Protein AF-A0A9X2J6I0-F1 (afdb_monomer)

Mean predicted aligned error: 6.37 Å

Organism: NCBI:txid2926617

Secondary structure (DSSP, 8-state):
------------HHHHHHHHHHHHHHH-TTS---GGGEEEEE-SSEEEEEESSTTTS-BTTBEEEEEEETTT--B---EEE-

Sequence (82 aa):
MLTTATSPNSCTDGIALARGVAAIVEEYPWLSANKSDYIVRAYPRMYLVLPKIPGEQTVGNEQPNAPVDKETCQVINVFLTS

Radius of gyration: 13.75 Å; Cα contacts (8 Å, |Δi|>4): 153; chains: 1; bounding box: 44×21×34 Å

Nearest PDB structures (foldseek):
  2gop-assembly1_A  TM=5.497E-01  e=1.621E+00  Pyrococcus furiosus
  4kvh-assembly1_A-2  TM=4.164E-01  e=2.622E+00  Halomicrobium mukohataei DSM 12286
  4u13-assembly1_B  TM=3.543E-01  e=4.785E+00  Sinorhizobium meliloti 1021
  8j1g-assembly2_D  TM=3.091E-01  e=3.542E+00  Pseudomonas veronii

Solvent-accessible surface area (backbone atoms only — not comparable to full-atom values): 4824 Å² total; per-residue (Å²): 131,86,80,78,74,74,68,75,71,65,52,40,69,70,54,40,37,55,50,18,46,52,51,48,27,70,80,39,70,88,45,83,76,55,67,86,56,38,43,67,47,83,53,98,65,30,33,38,21,31,58,60,54,91,80,80,54,46,64,85,87,21,36,52,33,16,40,21,35,36,71,77,56,41,68,76,52,72,48,73,45,121

pLDDT: mean 86.34, std 15.09, range [37.91, 96.44]

Foldseek 3Di:
DDPPPPPPLALDQVLLLLQWLVQLCVVVVVFDSDSVQWGWDDDPFWIKIWGPDQPRQDPVNWTWIWIAGSRPRHTPHIDTHD

Structure (mmCIF, N/CA/C/O backbone):
data_AF-A0A9X2J6I0-F1
#
_entry.id   AF-A0A9X2J6I0-F1
#
loop_
_atom_site.group_PDB
_atom_site.id
_atom_site.type_symbol
_atom_site.label_atom_id
_atom_site.label_alt_id
_atom_site.label_comp_id
_atom_site.label_asym_id
_atom_site.label_entity_id
_atom_site.label_seq_id
_atom_site.pdbx_PDB_ins_code
_atom_site.Cartn_x
_atom_site.Cartn_y
_atom_site.Cartn_z
_atom_site.occupancy
_atom_site.B_iso_or_equiv
_atom_site.auth_seq_id
_atom_site.auth_comp_id
_atom_site.auth_asym_id
_atom_site.auth_atom_id
_atom_site.pdbx_PDB_model_num
ATOM 1 N N . MET A 1 1 ? 28.459 13.920 -21.751 1.00 41.22 1 MET A N 1
ATOM 2 C CA . MET A 1 1 ? 27.621 12.755 -22.099 1.00 41.22 1 MET A CA 1
ATOM 3 C C . MET A 1 1 ? 26.517 12.695 -21.058 1.00 41.22 1 MET A C 1
ATOM 5 O O . MET A 1 1 ? 26.836 12.507 -19.894 1.00 41.22 1 MET A O 1
ATOM 9 N N . LEU A 1 2 ? 25.269 13.001 -21.431 1.00 40.78 2 LEU A N 1
ATOM 10 C CA . LEU A 1 2 ? 24.130 12.881 -20.517 1.00 40.78 2 LEU A CA 1
ATOM 11 C C . LEU A 1 2 ? 23.926 11.391 -20.228 1.00 40.78 2 LEU A C 1
ATOM 13 O O . LEU A 1 2 ? 23.534 10.641 -21.116 1.00 40.78 2 LEU A O 1
ATOM 17 N N . THR A 1 3 ? 24.219 10.958 -19.008 1.00 37.91 3 THR A N 1
ATOM 18 C CA . THR A 1 3 ? 23.787 9.655 -18.506 1.00 37.91 3 THR A CA 1
ATOM 19 C C . THR A 1 3 ? 22.292 9.738 -18.234 1.00 37.91 3 THR A C 1
ATOM 21 O O . THR A 1 3 ? 21.870 10.104 -17.139 1.00 37.91 3 THR A O 1
ATOM 24 N N . THR A 1 4 ? 21.479 9.428 -19.242 1.00 45.44 4 THR A N 1
ATOM 25 C CA . THR A 1 4 ? 20.108 8.969 -19.023 1.00 45.44 4 THR A CA 1
ATOM 26 C C . THR A 1 4 ? 20.213 7.683 -18.218 1.00 45.44 4 THR A C 1
ATOM 28 O O . THR A 1 4 ? 20.480 6.609 -18.753 1.00 45.44 4 THR A O 1
ATOM 31 N N . ALA A 1 5 ? 20.081 7.807 -16.899 1.00 45.72 5 ALA A N 1
ATOM 32 C CA . ALA A 1 5 ? 19.814 6.673 -16.044 1.00 45.72 5 ALA A CA 1
ATOM 33 C C . ALA A 1 5 ? 18.462 6.117 -16.490 1.00 45.72 5 ALA A C 1
ATOM 35 O O . ALA A 1 5 ? 17.412 6.637 -16.119 1.00 45.72 5 ALA A O 1
ATOM 36 N N . THR A 1 6 ? 18.486 5.094 -17.341 1.00 48.03 6 THR A N 1
ATOM 37 C CA . THR A 1 6 ? 17.355 4.194 -17.515 1.00 48.03 6 THR A CA 1
ATOM 38 C C . THR A 1 6 ? 17.169 3.541 -16.155 1.00 48.03 6 THR A C 1
ATOM 40 O O . THR A 1 6 ? 17.803 2.530 -15.857 1.00 48.03 6 THR A O 1
ATOM 43 N N . SER A 1 7 ? 16.398 4.179 -15.270 1.00 53.16 7 SER A N 1
ATOM 44 C CA . SER A 1 7 ? 15.904 3.522 -14.071 1.00 53.16 7 SER 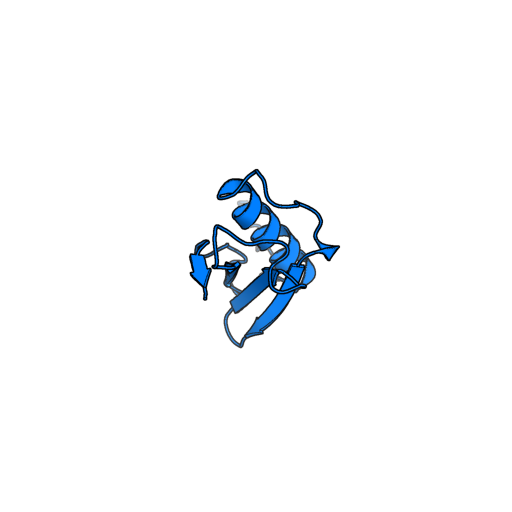A CA 1
ATOM 45 C C . SER A 1 7 ? 15.251 2.241 -14.573 1.00 53.16 7 SER A C 1
ATOM 47 O O . SER A 1 7 ? 14.346 2.334 -15.403 1.00 53.16 7 SER A O 1
ATOM 49 N N . PRO A 1 8 ? 15.749 1.050 -14.207 1.00 50.72 8 PRO A N 1
ATOM 50 C CA . PRO A 1 8 ? 15.066 -0.162 -14.609 1.00 50.72 8 PRO A CA 1
ATOM 51 C C . PRO A 1 8 ? 13.632 -0.025 -14.093 1.00 50.72 8 PRO A C 1
ATOM 53 O O . PRO A 1 8 ? 13.437 0.217 -12.903 1.00 50.72 8 PRO A O 1
ATOM 56 N N . ASN A 1 9 ? 12.648 -0.088 -14.996 1.00 58.97 9 ASN A N 1
ATOM 57 C CA . ASN A 1 9 ? 11.223 -0.144 -14.665 1.00 58.97 9 ASN A CA 1
ATOM 58 C C . ASN A 1 9 ? 10.961 -1.471 -13.940 1.00 58.97 9 ASN A C 1
ATOM 60 O O . ASN A 1 9 ? 10.451 -2.432 -14.508 1.00 58.97 9 ASN A O 1
ATOM 64 N N . SER A 1 10 ? 11.419 -1.561 -12.697 1.00 64.19 10 SER A N 1
ATOM 65 C CA . SER A 1 10 ? 11.420 -2.756 -11.866 1.00 64.19 10 SER A CA 1
ATOM 66 C C . SER A 1 10 ? 10.593 -2.490 -10.623 1.00 64.19 10 SER A C 1
ATOM 68 O O . SER A 1 10 ? 11.031 -2.740 -9.501 1.00 64.19 10 SER A O 1
ATOM 70 N N . CYS A 1 11 ? 9.382 -1.957 -10.808 1.00 84.81 11 CYS A N 1
ATOM 71 C CA . CYS A 1 11 ? 8.427 -1.940 -9.716 1.00 84.81 11 CYS A CA 1
ATOM 72 C C . CYS A 1 11 ? 8.163 -3.394 -9.317 1.00 84.81 11 CYS A C 1
ATOM 74 O O . CYS A 1 11 ? 7.496 -4.137 -10.030 1.00 84.81 11 CYS A O 1
ATOM 76 N N . THR A 1 12 ? 8.784 -3.822 -8.224 1.00 90.38 12 THR A N 1
ATOM 77 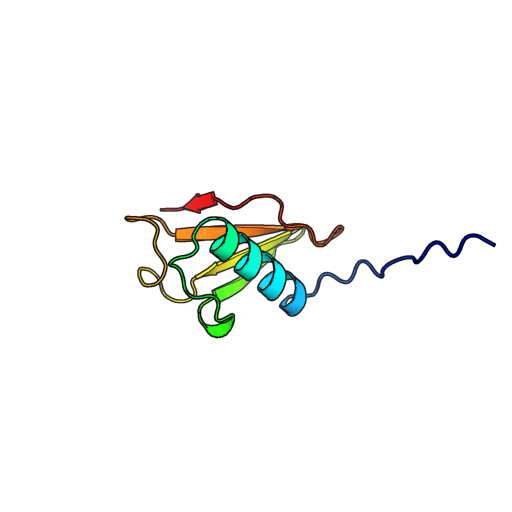C CA . THR A 1 12 ? 8.570 -5.133 -7.618 1.00 90.38 12 THR A CA 1
ATOM 78 C C . THR A 1 12 ? 7.517 -5.005 -6.533 1.00 90.38 12 THR A C 1
ATOM 80 O O . THR A 1 12 ? 7.278 -3.909 -6.021 1.00 90.38 12 THR A O 1
ATOM 83 N N . ASP A 1 13 ? 6.945 -6.129 -6.116 1.00 90.50 13 ASP A N 1
ATOM 84 C CA . ASP A 1 13 ? 5.939 -6.175 -5.054 1.00 90.50 13 ASP A CA 1
ATOM 85 C C . ASP A 1 13 ? 6.434 -5.468 -3.779 1.00 90.50 13 ASP A C 1
ATOM 87 O O . ASP A 1 13 ? 5.693 -4.720 -3.151 1.00 90.50 13 ASP A O 1
ATOM 91 N N . GLY A 1 14 ? 7.718 -5.623 -3.430 1.00 92.19 14 GLY A N 1
ATOM 92 C CA . GLY A 1 14 ? 8.317 -4.966 -2.265 1.00 92.19 14 GLY A CA 1
ATOM 93 C C . GLY A 1 14 ? 8.445 -3.444 -2.400 1.00 92.19 14 GLY A C 1
ATOM 94 O O . GLY A 1 14 ? 8.251 -2.723 -1.417 1.00 92.19 14 GLY A O 1
ATOM 95 N N . ILE A 1 15 ? 8.741 -2.939 -3.604 1.00 93.56 15 ILE A N 1
ATOM 96 C CA . ILE A 1 15 ? 8.805 -1.492 -3.864 1.00 93.56 15 ILE A CA 1
ATOM 97 C C . ILE A 1 15 ? 7.393 -0.909 -3.886 1.00 93.56 15 ILE A C 1
ATOM 99 O O . ILE A 1 15 ? 7.156 0.118 -3.252 1.00 93.56 15 ILE A O 1
ATOM 103 N N . ALA A 1 16 ? 6.453 -1.587 -4.549 1.00 94.94 16 ALA A N 1
ATOM 104 C CA . ALA A 1 16 ? 5.052 -1.196 -4.567 1.00 94.94 16 ALA A CA 1
ATOM 105 C C . ALA A 1 16 ? 4.468 -1.150 -3.151 1.00 94.94 16 ALA A C 1
ATOM 107 O O . ALA A 1 16 ? 3.861 -0.147 -2.791 1.00 94.94 16 ALA A O 1
ATOM 108 N N . LEU A 1 17 ? 4.739 -2.164 -2.316 1.00 95.88 17 LEU A N 1
ATOM 109 C CA . LEU A 1 17 ? 4.340 -2.185 -0.906 1.00 95.88 17 LEU A CA 1
ATOM 110 C C . LEU A 1 17 ? 4.873 -0.963 -0.160 1.00 95.88 17 LEU A C 1
ATOM 112 O O . LEU A 1 17 ? 4.118 -0.256 0.494 1.00 95.88 17 LEU A O 1
ATOM 116 N N . ALA A 1 18 ? 6.176 -0.695 -0.270 1.00 95.44 18 ALA A N 1
ATOM 117 C CA . ALA A 1 18 ? 6.791 0.428 0.426 1.00 95.44 18 ALA A CA 1
ATOM 118 C C . ALA A 1 18 ? 6.204 1.779 -0.013 1.00 95.44 18 ALA A C 1
ATOM 120 O O . ALA A 1 18 ? 5.943 2.626 0.836 1.00 95.44 18 ALA A O 1
ATOM 121 N N .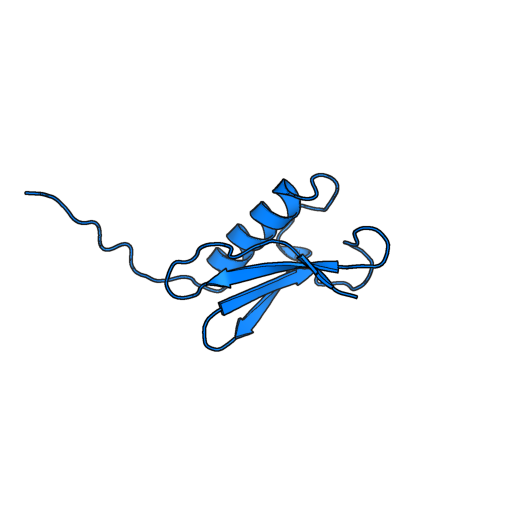 ARG A 1 19 ? 5.978 1.964 -1.320 1.00 95.00 19 ARG A N 1
ATOM 122 C CA . ARG A 1 19 ? 5.402 3.189 -1.893 1.00 95.00 19 ARG A CA 1
ATOM 123 C C . ARG A 1 19 ? 3.943 3.376 -1.489 1.00 95.00 19 ARG A C 1
ATOM 125 O O . ARG A 1 19 ? 3.576 4.461 -1.058 1.00 95.00 19 ARG A O 1
ATOM 132 N N . GLY A 1 20 ? 3.135 2.324 -1.601 1.00 95.75 20 GLY A N 1
ATOM 133 C CA . GLY A 1 20 ? 1.718 2.376 -1.258 1.00 95.75 20 GLY A CA 1
ATOM 134 C C . GLY A 1 20 ? 1.487 2.615 0.231 1.00 95.75 20 GLY A C 1
ATOM 135 O O . GLY A 1 20 ? 0.674 3.461 0.577 1.00 95.75 20 GLY A O 1
ATOM 136 N N . VAL A 1 21 ? 2.249 1.954 1.114 1.00 96.19 21 VAL A N 1
ATOM 137 C CA . VAL A 1 21 ? 2.166 2.199 2.568 1.00 96.19 21 VAL A CA 1
ATOM 138 C C . VAL A 1 21 ? 2.569 3.629 2.908 1.00 96.19 21 VAL A C 1
ATOM 140 O O . VAL A 1 21 ? 1.881 4.278 3.686 1.00 96.19 21 VAL A O 1
ATOM 143 N N . ALA A 1 22 ? 3.647 4.139 2.304 1.00 96.25 22 ALA A N 1
ATOM 144 C CA . ALA A 1 22 ? 4.065 5.520 2.522 1.00 96.25 22 ALA A CA 1
ATOM 145 C C . ALA A 1 22 ? 2.969 6.517 2.116 1.00 96.25 22 ALA A C 1
ATOM 147 O O . ALA A 1 22 ? 2.651 7.397 2.904 1.00 96.25 22 ALA A O 1
ATOM 148 N N . ALA A 1 23 ? 2.345 6.334 0.948 1.00 96.44 23 ALA A N 1
ATOM 149 C CA . ALA A 1 23 ? 1.264 7.207 0.494 1.00 96.44 23 ALA A CA 1
ATOM 150 C C . ALA A 1 23 ? 0.005 7.110 1.372 1.00 96.44 23 ALA A C 1
ATOM 152 O O . ALA A 1 23 ? -0.594 8.131 1.689 1.00 96.44 23 ALA A O 1
ATOM 153 N N . ILE A 1 24 ? -0.381 5.905 1.813 1.00 94.81 24 ILE A N 1
ATOM 154 C CA . ILE A 1 24 ? -1.524 5.729 2.727 1.00 94.81 24 ILE A CA 1
ATOM 155 C C . ILE A 1 24 ? -1.284 6.463 4.049 1.00 94.81 24 ILE A C 1
ATOM 157 O O . ILE A 1 24 ? -2.193 7.113 4.550 1.00 94.81 24 ILE A O 1
ATOM 161 N N . VAL A 1 25 ? -0.078 6.372 4.613 1.00 95.12 25 VAL A N 1
ATOM 162 C CA . VAL A 1 25 ? 0.270 7.044 5.877 1.00 95.12 25 VAL A CA 1
ATOM 163 C C . VAL A 1 25 ? 0.432 8.551 5.689 1.00 95.12 25 VAL A C 1
ATOM 165 O O . VAL A 1 25 ? 0.149 9.310 6.605 1.00 95.12 25 VAL A O 1
ATOM 168 N N . GLU A 1 26 ? 0.873 9.005 4.518 1.00 95.81 26 GLU A N 1
ATOM 169 C CA . GLU A 1 26 ? 0.917 10.433 4.193 1.00 95.81 26 GLU A CA 1
ATOM 170 C C . GLU A 1 26 ? -0.491 11.048 4.190 1.00 95.81 26 GLU A C 1
ATOM 172 O O . GLU A 1 26 ? -0.694 12.101 4.792 1.00 95.81 26 GLU A O 1
ATOM 177 N N . GLU A 1 27 ? -1.469 10.355 3.597 1.00 94.62 27 GLU A 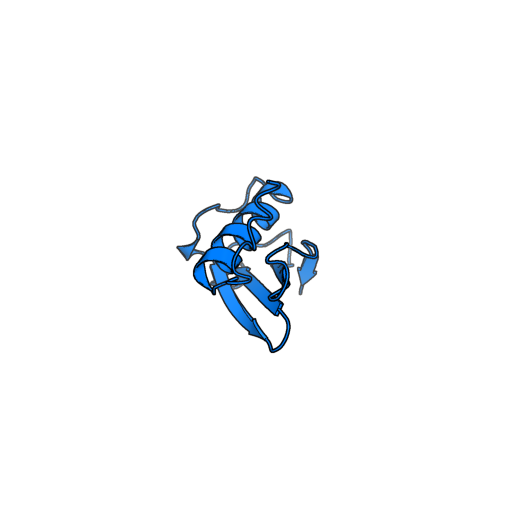N 1
ATOM 178 C CA . GLU A 1 27 ? -2.875 10.784 3.572 1.00 94.62 27 GLU A CA 1
ATOM 179 C C . GLU A 1 27 ? -3.577 10.581 4.931 1.00 94.62 27 GLU A C 1
ATOM 181 O O . GLU A 1 27 ? -4.374 11.414 5.367 1.00 94.62 27 GLU A O 1
ATOM 186 N N . TYR A 1 28 ? -3.256 9.490 5.638 1.00 93.25 28 TYR A N 1
ATOM 187 C CA . TYR A 1 28 ? -3.857 9.107 6.921 1.00 93.25 28 TYR A CA 1
ATOM 188 C C . TYR A 1 28 ? -2.780 8.811 7.987 1.00 93.25 28 TYR A C 1
ATOM 190 O O . TYR A 1 28 ? -2.521 7.646 8.312 1.00 93.25 28 TYR A O 1
ATOM 198 N N . PRO A 1 29 ? -2.172 9.848 8.599 1.00 92.50 29 PRO A N 1
ATOM 199 C CA . PRO A 1 29 ? -0.997 9.697 9.471 1.00 92.50 29 PRO A CA 1
ATOM 200 C C . PRO A 1 29 ? -1.210 8.908 10.766 1.00 92.50 29 PRO A C 1
ATOM 202 O O . PRO A 1 29 ? -0.240 8.549 11.431 1.00 92.50 29 PRO A O 1
ATOM 205 N N . TRP A 1 30 ? -2.461 8.660 11.159 1.00 90.75 30 TRP A N 1
ATOM 206 C CA . TRP A 1 30 ? -2.802 7.860 12.340 1.00 90.75 30 TRP A CA 1
ATOM 207 C C . TRP A 1 30 ? -2.807 6.349 12.074 1.00 90.75 30 TRP A C 1
ATOM 209 O O . TRP A 1 30 ? -2.929 5.573 13.021 1.00 90.75 30 TRP A O 1
ATOM 219 N N . LEU A 1 31 ? -2.701 5.922 10.813 1.00 91.12 31 LEU A N 1
ATOM 220 C CA . LEU A 1 31 ? -2.609 4.511 10.449 1.00 91.12 31 LEU A CA 1
ATOM 221 C C . LEU A 1 31 ? -1.190 3.979 10.660 1.00 91.12 31 LEU A C 1
ATOM 223 O O . LEU A 1 31 ? -0.205 4.716 10.601 1.00 91.12 31 LEU A O 1
ATOM 227 N N . SER A 1 32 ? -1.066 2.668 10.878 1.00 91.06 32 SER A N 1
ATOM 228 C CA . SER A 1 32 ? 0.253 2.048 11.035 1.00 91.06 32 SER A CA 1
ATOM 229 C C . SER A 1 32 ? 1.077 2.182 9.752 1.00 91.06 32 SER A C 1
ATOM 231 O O . SER A 1 32 ? 0.584 1.917 8.657 1.00 91.06 32 SER A O 1
ATOM 233 N N . ALA A 1 33 ? 2.354 2.543 9.896 1.00 92.94 33 ALA A N 1
ATOM 234 C CA . ALA A 1 33 ? 3.340 2.574 8.814 1.00 92.94 33 ALA A CA 1
ATOM 235 C C . ALA A 1 33 ? 4.098 1.248 8.638 1.00 92.94 33 ALA A C 1
ATOM 237 O O . ALA A 1 33 ? 5.037 1.150 7.840 1.00 92.94 33 ALA A O 1
ATOM 238 N N . ASN A 1 34 ? 3.728 0.211 9.393 1.00 94.75 34 ASN A N 1
ATOM 239 C CA . ASN A 1 34 ? 4.375 -1.086 9.300 1.00 94.75 34 ASN A CA 1
ATOM 240 C C . ASN A 1 34 ? 3.889 -1.832 8.055 1.00 94.75 34 ASN A C 1
ATOM 242 O O . ASN A 1 34 ? 2.724 -2.194 7.937 1.00 94.75 34 ASN A O 1
ATOM 246 N N . LYS A 1 35 ? 4.815 -2.135 7.142 1.00 93.38 35 LYS A N 1
ATOM 247 C CA . LYS A 1 35 ? 4.535 -2.877 5.901 1.00 93.38 35 LYS A CA 1
ATOM 248 C C . LYS A 1 35 ? 3.872 -4.238 6.140 1.00 93.38 35 LYS A C 1
ATOM 250 O O . LYS A 1 35 ? 3.188 -4.728 5.251 1.00 93.38 35 LYS A O 1
ATOM 255 N N . SER A 1 36 ? 4.076 -4.839 7.314 1.00 93.94 36 SER A N 1
ATOM 256 C CA . SER A 1 36 ? 3.489 -6.134 7.695 1.00 93.94 36 SER A CA 1
ATOM 257 C C . SER A 1 36 ? 1.966 -6.085 7.857 1.00 93.94 36 SER A C 1
ATOM 259 O O . SER A 1 36 ? 1.310 -7.123 7.739 1.00 93.94 36 SER A O 1
ATOM 261 N N . ASP A 1 37 ? 1.418 -4.887 8.077 1.00 93.19 37 ASP A N 1
ATOM 262 C CA . ASP A 1 37 ? -0.017 -4.646 8.258 1.00 93.19 37 ASP A CA 1
ATOM 263 C C . ASP A 1 37 ? -0.739 -4.479 6.913 1.00 93.19 37 ASP A C 1
ATOM 265 O O . ASP A 1 37 ? -1.957 -4.319 6.869 1.00 93.19 37 ASP A O 1
ATOM 269 N N . TYR A 1 38 ? 0.002 -4.547 5.802 1.00 94.81 38 TYR A N 1
ATOM 270 C CA . TYR A 1 38 ? -0.497 -4.368 4.445 1.00 94.81 38 TYR A CA 1
ATOM 271 C C . TYR A 1 38 ? -0.121 -5.552 3.558 1.00 94.81 38 TYR A C 1
ATOM 273 O O . TYR A 1 38 ? 0.802 -6.321 3.829 1.00 94.81 38 TYR A O 1
ATOM 281 N N . ILE A 1 39 ? -0.849 -5.690 2.458 1.00 95.12 39 ILE A N 1
ATOM 282 C CA . ILE A 1 39 ? -0.592 -6.672 1.410 1.00 95.12 39 ILE A CA 1
ATOM 283 C C . ILE A 1 39 ? -0.525 -5.986 0.055 1.00 95.12 39 ILE A C 1
ATOM 285 O O . ILE A 1 39 ? -1.151 -4.952 -0.169 1.00 95.12 39 ILE A O 1
ATOM 289 N N . VAL A 1 40 ? 0.199 -6.613 -0.869 1.00 95.69 40 VAL A N 1
ATOM 290 C CA . VAL A 1 40 ? 0.195 -6.237 -2.281 1.00 95.69 40 VAL A CA 1
ATOM 291 C C . VAL A 1 40 ? -0.588 -7.269 -3.069 1.00 95.69 40 VAL A C 1
ATOM 293 O O . VAL A 1 40 ? -0.301 -8.462 -3.002 1.00 95.69 40 VAL A O 1
ATOM 296 N N . ARG A 1 41 ? -1.554 -6.808 -3.860 1.00 94.88 41 ARG A N 1
ATOM 297 C CA . ARG A 1 41 ? -2.205 -7.607 -4.899 1.00 94.88 41 ARG A CA 1
ATOM 298 C C . ARG A 1 41 ? -1.675 -7.183 -6.259 1.00 94.88 41 ARG A C 1
ATOM 300 O O . ARG A 1 41 ? -1.746 -6.012 -6.625 1.00 94.88 41 ARG A O 1
ATOM 307 N N . ALA A 1 42 ? -1.135 -8.134 -7.010 1.00 93.81 42 ALA A N 1
ATOM 308 C CA . ALA A 1 42 ? -0.604 -7.881 -8.340 1.00 93.81 42 ALA A CA 1
ATOM 309 C C . ALA A 1 42 ? -1.713 -7.989 -9.399 1.00 93.81 42 ALA A C 1
ATOM 311 O O . ALA A 1 42 ? -2.301 -9.051 -9.582 1.00 93.81 42 ALA A O 1
ATOM 312 N N . TYR A 1 43 ? -1.946 -6.905 -10.136 1.00 91.88 43 TYR A N 1
ATOM 313 C CA . TYR A 1 43 ? -2.802 -6.857 -11.325 1.00 91.88 43 TYR A CA 1
ATOM 314 C C . TYR A 1 43 ? -1.946 -6.683 -12.594 1.00 91.88 43 TYR A C 1
ATOM 316 O O . TYR A 1 43 ? -0.747 -6.407 -12.488 1.00 91.88 43 TYR A O 1
ATOM 324 N N . PRO A 1 44 ? -2.501 -6.837 -13.813 1.00 91.81 44 PRO A N 1
ATOM 325 C CA . PRO A 1 44 ? -1.707 -6.779 -15.045 1.00 91.81 44 PRO A CA 1
ATOM 326 C C . PRO A 1 44 ? -0.902 -5.485 -15.233 1.00 91.81 44 PRO A C 1
ATOM 328 O O . PRO A 1 44 ? 0.243 -5.550 -15.663 1.00 91.81 44 PRO A O 1
ATOM 331 N N . ARG A 1 45 ? -1.466 -4.323 -14.874 1.00 90.06 45 ARG A N 1
ATOM 332 C CA . ARG A 1 45 ? -0.834 -3.000 -15.075 1.00 90.06 45 ARG A CA 1
ATOM 333 C C . ARG A 1 45 ? -0.459 -2.269 -13.787 1.00 90.06 45 ARG A C 1
ATOM 335 O O . ARG A 1 45 ? 0.208 -1.247 -13.827 1.00 90.06 45 ARG A O 1
ATOM 342 N N . MET A 1 46 ? -0.871 -2.791 -12.640 1.00 94.19 46 MET A N 1
ATOM 343 C CA . MET A 1 46 ? -0.724 -2.103 -11.362 1.00 94.19 46 MET A CA 1
ATOM 344 C C . MET A 1 46 ? -0.570 -3.092 -10.214 1.00 94.19 46 MET A C 1
ATOM 346 O O . MET A 1 46 ? -0.952 -4.259 -10.307 1.00 94.19 46 MET A O 1
ATOM 350 N N . TYR A 1 47 ? -0.028 -2.608 -9.115 1.00 96.06 47 TYR A N 1
ATOM 351 C CA . TYR A 1 47 ? -0.113 -3.218 -7.804 1.00 96.06 47 TYR A CA 1
ATOM 352 C C . TYR A 1 47 ? -1.187 -2.502 -6.999 1.00 96.06 47 TYR A C 1
ATOM 354 O O . TYR A 1 47 ? -1.321 -1.292 -7.105 1.00 96.06 47 TYR A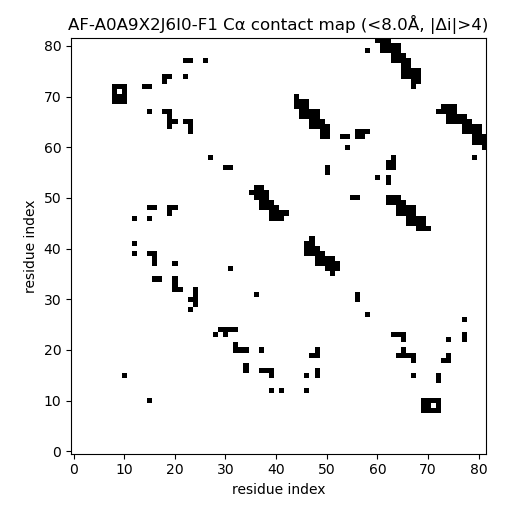 O 1
ATOM 362 N N . LEU A 1 48 ? -1.945 -3.228 -6.191 1.00 95.75 48 LEU A N 1
ATOM 363 C CA . LEU A 1 48 ? -2.863 -2.635 -5.228 1.00 95.75 48 LEU A CA 1
ATOM 364 C C . LEU A 1 48 ? -2.347 -2.931 -3.828 1.00 95.75 48 LEU A C 1
ATOM 366 O O . LEU A 1 48 ? -2.246 -4.099 -3.449 1.00 95.75 48 LEU A O 1
ATOM 370 N N . VAL A 1 49 ? -2.019 -1.882 -3.082 1.00 96.25 49 VAL A N 1
ATOM 371 C CA . VAL A 1 49 ? -1.631 -1.978 -1.675 1.00 96.25 49 VAL A CA 1
ATOM 372 C C . VAL A 1 49 ? -2.850 -1.695 -0.813 1.00 96.25 49 VAL A C 1
ATOM 374 O O . VAL A 1 49 ? -3.523 -0.694 -1.028 1.00 96.25 49 VAL A O 1
ATOM 377 N N . LEU A 1 50 ? -3.145 -2.570 0.142 1.00 93.81 50 LEU A N 1
ATOM 378 C CA . LEU A 1 50 ? -4.269 -2.412 1.067 1.00 93.81 50 LEU A CA 1
ATOM 379 C C . LEU A 1 50 ? -3.944 -3.057 2.420 1.00 93.81 50 LEU A C 1
ATOM 381 O O . LEU A 1 50 ? -3.053 -3.912 2.476 1.00 93.81 50 LEU A O 1
ATOM 385 N N . PRO A 1 51 ? -4.650 -2.690 3.500 1.00 92.75 51 PRO A N 1
ATOM 386 C CA .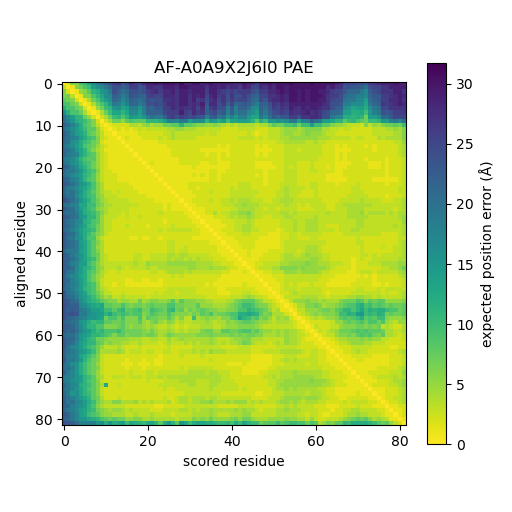 PRO A 1 51 ? -4.553 -3.369 4.779 1.00 92.75 51 PRO A CA 1
ATOM 387 C C . PRO A 1 51 ? -4.755 -4.878 4.669 1.00 92.75 51 PRO A C 1
ATOM 389 O O . PRO A 1 51 ? -5.585 -5.374 3.905 1.00 92.75 51 PRO A O 1
ATOM 392 N N . LYS A 1 52 ? -3.982 -5.624 5.454 1.00 92.00 52 LYS A N 1
ATOM 393 C CA . LYS A 1 52 ? -4.048 -7.083 5.508 1.00 92.00 52 LYS A CA 1
ATOM 394 C C . LYS A 1 52 ? -5.278 -7.566 6.268 1.00 92.00 52 LYS A C 1
ATOM 396 O O . LYS A 1 52 ? -5.907 -8.536 5.849 1.00 92.00 52 LYS A O 1
ATOM 401 N N . ILE A 1 53 ? -5.569 -6.925 7.399 1.00 85.31 53 ILE A N 1
ATOM 402 C CA . ILE A 1 53 ? -6.655 -7.300 8.300 1.00 85.31 53 ILE A CA 1
ATOM 403 C C . ILE A 1 53 ? -7.814 -6.326 8.078 1.00 85.31 53 ILE A C 1
ATOM 405 O O . ILE A 1 53 ? -7.655 -5.122 8.304 1.00 85.31 53 ILE A O 1
ATOM 409 N N . PRO A 1 54 ? -8.982 -6.820 7.632 1.00 75.38 54 PRO A N 1
ATOM 410 C CA . PRO A 1 54 ? -10.153 -5.977 7.493 1.00 75.38 54 PRO A CA 1
ATOM 411 C C . PRO A 1 54 ? -10.541 -5.355 8.837 1.00 75.38 54 PRO A C 1
ATOM 413 O O . PRO A 1 54 ? -10.713 -6.074 9.817 1.00 75.38 54 PRO A O 1
ATOM 416 N N . GLY A 1 55 ? -10.692 -4.031 8.880 1.00 74.19 55 GLY A N 1
ATOM 417 C CA . GLY A 1 55 ? -11.160 -3.315 10.073 1.00 74.19 55 GLY A CA 1
ATOM 418 C C . GLY A 1 55 ? -10.076 -2.768 11.010 1.00 74.19 55 GLY A C 1
ATOM 419 O O . GLY A 1 55 ? -10.395 -1.905 11.817 1.00 74.19 55 GLY A O 1
ATOM 420 N N . GLU A 1 56 ? -8.811 -3.198 10.913 1.00 75.50 56 GLU A N 1
ATOM 421 C CA . GLU A 1 56 ? -7.737 -2.654 11.776 1.00 75.50 56 GLU A CA 1
ATOM 422 C C . GLU A 1 56 ? -7.173 -1.319 11.280 1.00 75.50 56 GLU A C 1
ATOM 424 O O . GLU A 1 56 ? -6.663 -0.525 12.064 1.00 75.50 56 GLU A O 1
ATOM 429 N N . GLN A 1 57 ? -7.263 -1.065 9.977 1.00 84.19 57 GLN A N 1
ATOM 430 C CA . GLN A 1 57 ? -6.703 0.118 9.327 1.00 84.19 57 GLN A CA 1
ATOM 431 C C . GLN A 1 57 ? -7.797 0.775 8.494 1.00 84.19 57 GLN A C 1
ATOM 433 O O . GLN A 1 57 ? -7.748 0.763 7.265 1.00 84.19 57 GLN A O 1
ATOM 438 N N . THR A 1 58 ? -8.840 1.258 9.164 1.00 86.19 58 THR A N 1
ATOM 439 C CA . THR A 1 58 ? -9.963 1.924 8.507 1.00 86.19 58 THR A CA 1
ATOM 440 C C . THR A 1 58 ? -9.942 3.422 8.740 1.00 86.19 58 THR A C 1
ATOM 442 O O . THR A 1 58 ? -9.505 3.937 9.769 1.00 86.19 58 THR A O 1
ATOM 445 N N . VAL A 1 59 ? -10.474 4.131 7.758 1.00 85.06 59 VAL A N 1
ATOM 446 C CA . VAL A 1 59 ? -10.882 5.520 7.884 1.00 85.06 59 VAL A CA 1
ATOM 447 C C . VAL A 1 59 ? -12.399 5.487 8.018 1.00 85.06 59 VAL A C 1
ATOM 449 O O . VAL A 1 59 ? -13.128 5.281 7.050 1.00 85.06 59 VAL A O 1
ATOM 452 N N . GLY A 1 60 ? -12.884 5.557 9.260 1.00 86.56 60 GLY A N 1
ATOM 453 C CA . GLY A 1 60 ? -14.280 5.243 9.566 1.00 86.56 60 GLY A CA 1
ATOM 454 C C . GLY A 1 60 ? -14.584 3.765 9.301 1.00 86.56 60 GLY A C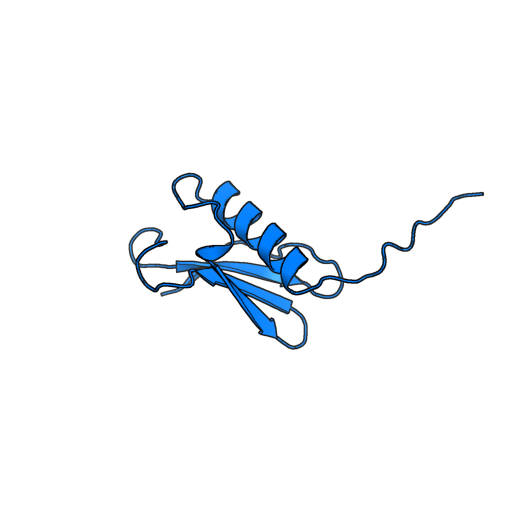 1
ATOM 455 O O . GLY A 1 60 ? -14.030 2.895 9.973 1.00 86.56 60 GLY A O 1
ATOM 456 N N . ASN A 1 61 ? -15.443 3.492 8.315 1.00 86.00 61 ASN A N 1
ATOM 457 C CA . ASN A 1 61 ? -15.840 2.135 7.909 1.00 86.00 61 ASN A CA 1
ATOM 458 C C . ASN A 1 61 ? -15.156 1.659 6.618 1.00 86.00 61 ASN A C 1
ATOM 460 O O . ASN A 1 61 ? -15.453 0.567 6.143 1.00 86.00 61 ASN A O 1
ATOM 464 N N . GLU A 1 62 ? -14.273 2.469 6.036 1.00 88.69 62 GLU A N 1
ATOM 465 C CA . GLU A 1 62 ? -13.667 2.196 4.736 1.00 88.69 62 GLU A CA 1
ATOM 466 C C . GLU A 1 62 ? -12.175 1.904 4.881 1.00 88.69 62 GLU A C 1
ATOM 468 O O . GLU A 1 62 ? -11.509 2.409 5.785 1.00 88.69 62 GLU A O 1
ATOM 473 N N . GLN A 1 63 ? -11.630 1.088 3.984 1.00 89.75 63 GLN A N 1
ATOM 474 C CA . GLN A 1 63 ? -10.211 0.757 3.951 1.00 89.75 63 GLN A CA 1
ATOM 475 C C . GLN A 1 63 ? -9.485 1.618 2.924 1.00 89.75 63 GLN A C 1
ATOM 477 O O . GLN A 1 63 ? -9.891 1.642 1.757 1.00 89.75 63 GLN A O 1
ATOM 482 N N . PRO A 1 64 ? -8.389 2.279 3.316 1.00 92.94 64 PRO A N 1
ATOM 483 C CA . PRO A 1 64 ? -7.529 2.952 2.375 1.00 92.94 64 PRO A CA 1
ATOM 484 C C . PRO A 1 64 ? -6.803 1.924 1.526 1.00 92.94 64 PRO A C 1
ATOM 486 O O . PRO A 1 64 ? -6.394 0.857 1.987 1.00 92.94 64 PRO A O 1
ATOM 489 N N . ASN A 1 65 ? -6.602 2.265 0.272 1.00 93.19 65 ASN A N 1
ATOM 490 C CA . ASN A 1 65 ? -5.792 1.482 -0.626 1.00 93.19 65 ASN A CA 1
ATOM 491 C C . ASN A 1 65 ? -5.029 2.412 -1.574 1.00 93.19 65 ASN 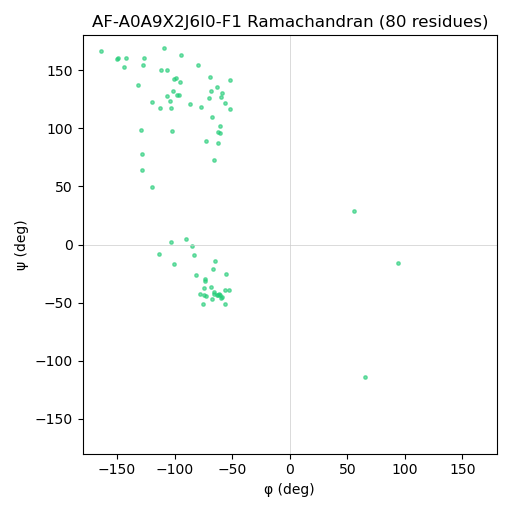A C 1
ATOM 493 O O . ASN A 1 65 ? -5.430 3.546 -1.839 1.00 93.19 65 ASN A O 1
ATOM 497 N N . ALA A 1 66 ? -3.882 1.925 -2.034 1.00 96.38 66 ALA A N 1
ATOM 498 C CA . ALA A 1 66 ? -2.947 2.657 -2.869 1.00 96.38 66 ALA A CA 1
ATOM 499 C C . ALA A 1 66 ? -2.595 1.817 -4.103 1.00 96.38 66 ALA A C 1
ATOM 501 O O . ALA A 1 66 ? -1.751 0.913 -4.031 1.00 96.38 66 ALA A O 1
ATOM 502 N N . PRO A 1 67 ? -3.241 2.071 -5.248 1.00 96.19 67 PRO A N 1
ATOM 503 C CA . PRO A 1 67 ? -2.762 1.632 -6.550 1.00 96.19 67 PRO A CA 1
ATOM 504 C C . PRO A 1 67 ? -1.365 2.185 -6.876 1.00 96.19 67 PRO A C 1
ATOM 506 O O . PRO A 1 67 ? -1.134 3.391 -6.820 1.00 96.19 67 PRO A O 1
ATOM 509 N N . VAL A 1 68 ? -0.450 1.316 -7.297 1.00 95.44 68 VAL A N 1
ATOM 510 C CA . VAL A 1 68 ? 0.888 1.664 -7.791 1.00 95.44 68 VAL A CA 1
ATOM 511 C C . VAL A 1 68 ? 1.027 1.178 -9.226 1.00 95.44 68 VAL A C 1
ATOM 513 O O . VAL A 1 68 ? 0.858 -0.009 -9.502 1.00 95.44 68 VAL A O 1
ATOM 516 N N . ASP A 1 69 ? 1.333 2.082 -10.145 1.00 94.44 69 ASP A N 1
ATOM 517 C CA . ASP A 1 69 ? 1.526 1.758 -11.555 1.00 94.44 69 ASP A CA 1
ATOM 518 C C . ASP A 1 69 ? 2.799 0.918 -11.762 1.00 94.44 69 ASP A C 1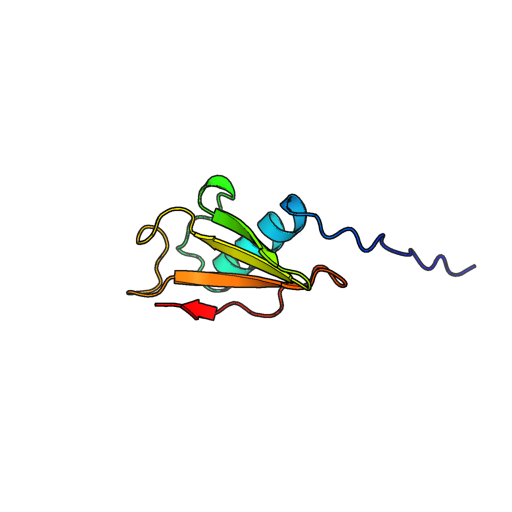
ATOM 520 O O . ASP A 1 69 ? 3.859 1.233 -11.220 1.00 94.44 69 ASP A O 1
ATOM 524 N N . LYS A 1 70 ? 2.711 -0.182 -12.521 1.00 91.12 70 LYS A N 1
ATOM 525 C CA . LYS A 1 70 ? 3.848 -1.107 -12.690 1.00 91.12 70 LYS A CA 1
ATOM 526 C C . LYS A 1 70 ? 4.952 -0.554 -13.582 1.00 91.12 70 LYS A C 1
ATOM 528 O O . LYS A 1 70 ? 6.108 -0.930 -13.394 1.00 91.12 70 LYS A O 1
ATOM 533 N N . GLU A 1 71 ? 4.607 0.298 -14.543 1.00 89.88 71 GLU A N 1
ATOM 534 C CA . GLU A 1 71 ? 5.566 0.837 -15.507 1.00 89.88 71 GLU A CA 1
ATOM 535 C C . GLU A 1 71 ? 6.395 1.961 -14.884 1.00 89.88 71 GLU A C 1
ATOM 537 O O . GLU A 1 71 ? 7.610 1.994 -15.040 1.00 89.88 71 GLU A O 1
ATOM 542 N N . THR A 1 72 ? 5.750 2.848 -14.132 1.00 91.12 72 THR A N 1
ATOM 543 C CA . THR A 1 72 ? 6.359 4.053 -13.550 1.00 91.12 72 THR A CA 1
ATOM 544 C C . THR A 1 72 ? 6.726 3.899 -12.075 1.00 91.12 72 THR A C 1
ATOM 546 O O . THR A 1 72 ? 7.509 4.684 -11.541 1.00 91.12 72 THR A O 1
ATOM 549 N N . CYS A 1 73 ? 6.180 2.887 -11.396 1.00 89.69 73 CYS A N 1
ATOM 550 C CA . CYS A 1 73 ? 6.298 2.681 -9.953 1.00 89.69 73 CYS A CA 1
ATOM 551 C C . CYS A 1 73 ? 5.839 3.872 -9.101 1.00 89.69 73 CYS A C 1
ATOM 553 O O . CYS A 1 73 ? 6.341 4.103 -7.995 1.00 89.69 73 CYS A O 1
ATOM 555 N N . GLN A 1 74 ? 4.890 4.639 -9.633 1.00 93.81 74 GLN A N 1
ATOM 556 C CA . GLN A 1 74 ? 4.272 5.767 -8.955 1.00 93.81 74 GLN A CA 1
ATOM 557 C C . GLN A 1 74 ? 2.934 5.349 -8.352 1.00 93.81 74 GLN A C 1
ATOM 559 O O . GLN A 1 74 ? 2.200 4.544 -8.927 1.00 93.81 74 GLN A O 1
ATOM 564 N N . VAL A 1 75 ? 2.628 5.887 -7.172 1.00 94.31 75 VAL A N 1
ATOM 565 C CA . VAL A 1 75 ? 1.294 5.756 -6.580 1.00 94.31 75 VAL A CA 1
ATOM 566 C C . VAL A 1 75 ? 0.347 6.606 -7.420 1.00 94.31 75 VAL A C 1
ATOM 568 O O . VAL A 1 75 ? 0.625 7.779 -7.650 1.00 94.31 75 VAL A O 1
ATOM 571 N N . ILE A 1 76 ? -0.738 6.006 -7.908 1.00 92.81 76 ILE A N 1
ATOM 572 C CA . ILE A 1 76 ? -1.705 6.694 -8.772 1.00 92.81 76 ILE A CA 1
ATOM 573 C C . ILE A 1 76 ? -2.561 7.642 -7.926 1.00 92.81 76 ILE A C 1
ATOM 575 O O . ILE A 1 76 ? -2.695 8.815 -8.259 1.00 92.81 76 ILE A O 1
ATOM 579 N N . ASN A 1 77 ? -3.142 7.124 -6.841 1.00 92.19 77 ASN A N 1
ATOM 580 C CA . ASN A 1 77 ? -3.867 7.884 -5.824 1.00 92.19 77 ASN A CA 1
ATOM 581 C C . ASN A 1 77 ? -4.046 7.022 -4.560 1.00 92.19 77 ASN A C 1
ATOM 583 O O . ASN A 1 77 ? -3.877 5.806 -4.636 1.00 92.19 77 ASN A O 1
ATOM 587 N N . VAL A 1 78 ? -4.432 7.623 -3.436 1.00 93.44 78 VAL A N 1
ATOM 588 C CA . VAL A 1 78 ? -4.975 6.911 -2.271 1.00 93.44 78 VAL A CA 1
ATOM 589 C C . VAL A 1 78 ? -6.490 7.072 -2.287 1.00 93.44 78 VAL A C 1
ATOM 591 O O . VAL A 1 78 ? -6.999 8.171 -2.494 1.00 93.44 78 VAL A O 1
ATOM 594 N N . PHE A 1 79 ? -7.231 5.982 -2.111 1.00 92.62 79 PHE A N 1
ATOM 595 C CA . PHE A 1 79 ? -8.688 6.045 -2.029 1.00 92.62 79 PHE A CA 1
ATOM 596 C C . PHE A 1 79 ? -9.246 5.070 -1.002 1.00 92.62 79 PHE A C 1
ATOM 598 O O . PHE A 1 79 ? -8.581 4.117 -0.599 1.00 92.62 79 PHE A O 1
ATOM 605 N N . LEU A 1 80 ? -10.478 5.331 -0.580 1.00 91.88 80 LEU A N 1
ATOM 606 C CA . LEU A 1 80 ? -11.211 4.521 0.380 1.00 91.88 80 LEU A CA 1
ATOM 607 C C . LEU A 1 80 ? -12.120 3.526 -0.350 1.00 91.88 80 LEU A C 1
ATOM 609 O O . LEU A 1 80 ? -12.714 3.847 -1.380 1.00 91.88 80 LEU A O 1
ATOM 613 N N . THR A 1 81 ? -12.199 2.302 0.165 1.00 86.19 81 THR A N 1
ATOM 614 C CA . THR A 1 81 ? -13.103 1.249 -0.324 1.00 86.19 81 THR A CA 1
ATOM 615 C C . THR A 1 81 ? -13.857 0.607 0.824 1.00 86.19 81 THR A C 1
ATOM 617 O O . THR A 1 81 ? -13.252 0.307 1.854 1.00 86.19 81 THR A O 1
ATOM 620 N N . SER A 1 82 ? -15.152 0.372 0.618 1.00 75.88 82 SER A N 1
ATOM 621 C CA . SER A 1 82 ? -16.062 -0.294 1.559 1.00 75.88 82 SER A CA 1
ATOM 622 C C . SER A 1 82 ? -15.926 -1.815 1.545 1.00 75.88 82 SER A C 1
ATOM 624 O O . SER A 1 82 ? -15.706 -2.379 0.447 1.00 75.88 82 SER A O 1
#